Protein AF-A0A823A4M5-F1 (afdb_monomer_lite)

Structure 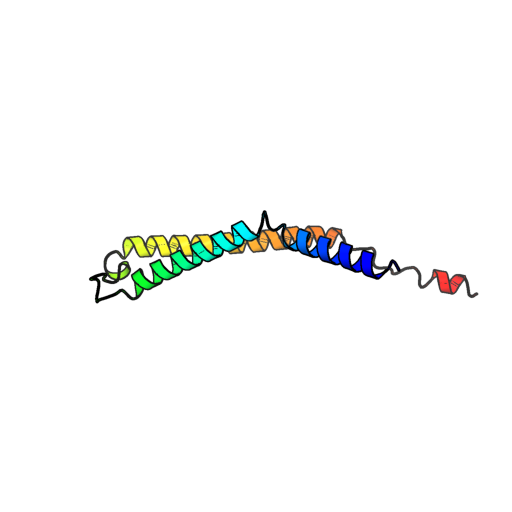(mmCIF, N/CA/C/O backbone):
data_AF-A0A823A4M5-F1
#
_entry.id   AF-A0A823A4M5-F1
#
loop_
_atom_site.group_PDB
_atom_site.id
_atom_site.type_symbol
_atom_site.label_atom_id
_atom_site.label_alt_id
_atom_site.label_comp_id
_atom_site.label_asym_id
_atom_site.label_entity_id
_atom_site.label_seq_id
_atom_site.pdbx_PDB_ins_code
_atom_site.Cartn_x
_atom_site.Cartn_y
_atom_site.Cartn_z
_atom_site.occupancy
_atom_site.B_iso_or_equiv
_atom_site.auth_seq_id
_atom_site.auth_comp_id
_atom_site.auth_asym_id
_atom_site.auth_atom_id
_atom_site.pdbx_PDB_model_num
ATOM 1 N N . MET A 1 1 ? 37.024 -35.475 -16.878 1.00 51.81 1 MET A N 1
ATOM 2 C CA . MET A 1 1 ? 36.753 -35.343 -15.428 1.00 51.81 1 MET A CA 1
ATOM 3 C C . MET A 1 1 ? 36.687 -33.862 -15.040 1.00 51.81 1 MET A C 1
ATOM 5 O O . MET A 1 1 ? 37.469 -33.427 -14.220 1.00 51.81 1 MET A O 1
ATOM 9 N N . GLY A 1 2 ? 35.806 -33.077 -15.679 1.00 59.62 2 GLY A N 1
ATOM 10 C CA . GLY A 1 2 ? 35.735 -31.617 -15.464 1.00 59.62 2 GLY A CA 1
ATOM 11 C C . GLY A 1 2 ? 34.370 -30.977 -15.751 1.00 59.62 2 GLY A C 1
ATOM 12 O O . GLY A 1 2 ? 34.214 -29.772 -15.606 1.00 59.62 2 GLY A O 1
ATOM 13 N N . ASP A 1 3 ? 33.371 -31.771 -16.147 1.00 59.06 3 ASP A N 1
ATOM 14 C CA . ASP A 1 3 ? 32.008 -31.287 -16.408 1.00 59.06 3 ASP A CA 1
ATOM 15 C C . ASP A 1 3 ? 31.153 -31.259 -15.124 1.00 59.06 3 ASP A C 1
ATOM 17 O O . ASP A 1 3 ? 30.438 -30.297 -14.848 1.00 59.06 3 ASP A O 1
ATOM 21 N N . ARG A 1 4 ? 31.337 -32.261 -14.249 1.00 61.28 4 ARG A N 1
ATOM 22 C CA . ARG A 1 4 ? 30.678 -32.331 -12.932 1.00 61.28 4 ARG 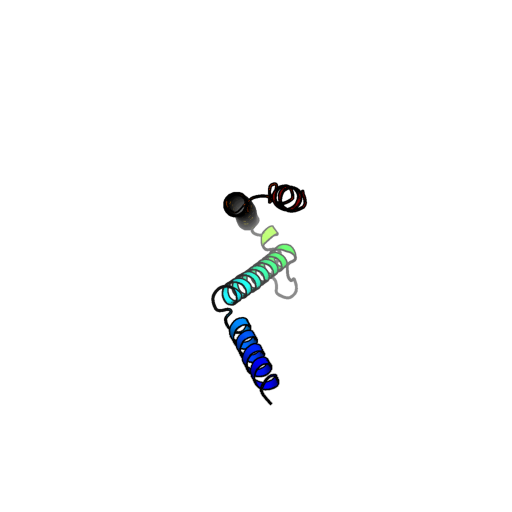A CA 1
ATOM 23 C C . ARG A 1 4 ? 31.084 -31.186 -11.999 1.00 61.28 4 ARG A C 1
ATOM 25 O O . ARG A 1 4 ? 30.235 -30.674 -11.275 1.00 61.28 4 ARG A O 1
ATOM 32 N N . ASP A 1 5 ? 32.337 -30.736 -12.065 1.00 67.25 5 ASP A N 1
ATOM 33 C CA . ASP A 1 5 ? 32.829 -29.623 -11.242 1.00 67.25 5 ASP A CA 1
ATOM 34 C C . ASP A 1 5 ? 32.226 -28.279 -11.683 1.00 67.25 5 ASP A C 1
ATOM 36 O O . ASP A 1 5 ? 31.903 -27.433 -10.845 1.00 67.25 5 ASP A O 1
ATOM 40 N N . LYS A 1 6 ? 31.967 -28.107 -12.991 1.00 68.88 6 LYS A N 1
ATOM 41 C CA . LYS A 1 6 ? 31.247 -26.937 -13.517 1.00 68.88 6 LYS A CA 1
ATOM 42 C C . LYS A 1 6 ? 29.794 -26.912 -13.053 1.00 68.88 6 LYS A C 1
ATOM 44 O O . LYS A 1 6 ? 29.315 -25.858 -12.638 1.00 68.88 6 LYS A O 1
ATOM 49 N N . GLN A 1 7 ? 29.105 -28.055 -13.068 1.00 64.69 7 GLN A N 1
ATOM 50 C CA . GLN A 1 7 ? 27.728 -28.127 -12.569 1.00 64.69 7 GLN A CA 1
ATOM 51 C C . GLN A 1 7 ? 27.631 -27.864 -11.063 1.00 64.69 7 GLN A C 1
ATOM 53 O O . GLN A 1 7 ? 26.724 -27.146 -10.640 1.00 64.69 7 GLN A O 1
ATOM 58 N N . ALA A 1 8 ? 28.571 -28.377 -10.264 1.00 73.38 8 ALA A N 1
ATOM 59 C CA . ALA A 1 8 ? 28.610 -28.126 -8.824 1.00 73.38 8 ALA A CA 1
ATOM 60 C C . ALA A 1 8 ? 28.840 -26.637 -8.506 1.00 73.38 8 ALA A C 1
ATOM 62 O O . ALA A 1 8 ? 28.116 -26.060 -7.692 1.00 73.38 8 ALA A O 1
ATOM 63 N N . GLY A 1 9 ? 29.783 -25.987 -9.200 1.00 72.50 9 GLY A N 1
ATOM 64 C CA . GLY A 1 9 ? 30.038 -24.551 -9.044 1.00 72.50 9 GLY A CA 1
ATOM 65 C C . GLY A 1 9 ? 28.853 -23.690 -9.482 1.00 72.50 9 GLY A C 1
ATOM 66 O O . GLY A 1 9 ? 28.467 -22.751 -8.785 1.00 72.50 9 GLY A O 1
ATOM 67 N N . GLN A 1 10 ? 28.217 -24.053 -10.598 1.00 73.38 10 GLN A N 1
ATOM 68 C CA . GLN A 1 10 ? 27.037 -23.359 -11.098 1.00 73.38 10 GLN A CA 1
ATOM 69 C C . GLN A 1 10 ? 25.863 -23.512 -10.116 1.00 73.38 10 GLN A C 1
ATOM 71 O O . GLN A 1 10 ? 25.267 -22.505 -9.744 1.00 73.38 10 GLN A O 1
ATOM 76 N N . GLN A 1 11 ? 25.582 -24.719 -9.605 1.00 71.62 11 GLN A N 1
ATOM 77 C CA . GLN A 1 11 ? 24.551 -24.941 -8.579 1.00 71.62 11 GLN A CA 1
ATOM 78 C C . GLN A 1 11 ? 24.774 -24.117 -7.305 1.00 71.62 11 GLN A C 1
ATOM 80 O O . GLN A 1 11 ? 23.804 -23.599 -6.748 1.00 71.62 11 GLN A O 1
ATOM 85 N N . GLN A 1 12 ? 26.020 -23.985 -6.845 1.00 75.44 12 GLN A N 1
ATOM 86 C CA . GLN A 1 12 ? 26.337 -23.201 -5.651 1.00 75.44 12 GLN A CA 1
ATOM 87 C C . GLN A 1 12 ? 26.102 -21.700 -5.888 1.00 75.44 12 GLN A C 1
ATOM 89 O O . GLN A 1 12 ? 25.440 -21.048 -5.088 1.00 75.44 12 GLN A O 1
ATOM 94 N N . LEU A 1 13 ? 26.498 -21.187 -7.057 1.00 73.69 13 LEU A N 1
ATOM 95 C CA . LEU A 1 13 ? 26.229 -19.812 -7.496 1.00 73.69 13 LEU A CA 1
ATOM 96 C C . LEU A 1 13 ? 24.730 -19.480 -7.577 1.00 73.69 13 LEU A C 1
ATOM 98 O O . LEU A 1 13 ? 24.326 -18.373 -7.214 1.00 73.69 13 LEU A O 1
ATOM 102 N N . TRP A 1 14 ? 23.890 -20.413 -8.040 1.00 71.00 14 TRP A N 1
ATOM 103 C CA . TRP A 1 14 ? 22.433 -20.227 -8.022 1.00 71.00 14 TRP A CA 1
ATOM 104 C C . TRP A 1 14 ? 21.881 -20.258 -6.598 1.00 71.00 14 TRP A C 1
ATOM 106 O O . TRP A 1 14 ? 21.022 -19.436 -6.290 1.00 71.00 14 TRP A O 1
ATOM 116 N N . LYS A 1 15 ? 22.382 -21.142 -5.722 1.00 72.25 15 LYS A N 1
ATOM 117 C CA . LYS A 1 15 ? 21.997 -21.173 -4.299 1.00 72.25 15 LYS A CA 1
ATOM 118 C C . LYS A 1 15 ? 22.354 -19.868 -3.593 1.00 72.25 15 LYS A C 1
ATOM 120 O O . LYS A 1 15 ? 21.482 -19.320 -2.928 1.00 72.25 15 LYS A O 1
ATOM 125 N N . ASP A 1 16 ? 23.551 -19.332 -3.812 1.00 69.38 16 ASP A N 1
ATOM 126 C CA . ASP A 1 16 ? 24.003 -18.060 -3.234 1.00 69.38 16 ASP A CA 1
ATOM 127 C C . ASP A 1 16 ? 23.208 -16.870 -3.796 1.00 69.38 16 ASP A C 1
ATOM 129 O O . ASP A 1 16 ? 22.817 -15.966 -3.059 1.00 69.38 16 ASP A O 1
ATOM 133 N N . ARG A 1 17 ? 22.856 -16.904 -5.089 1.00 62.88 17 ARG A N 1
ATOM 134 C CA . ARG A 1 17 ? 21.990 -15.895 -5.724 1.00 62.88 17 ARG A CA 1
ATOM 135 C C . ARG A 1 17 ? 20.528 -15.983 -5.256 1.00 62.88 17 ARG A C 1
ATOM 137 O O . ARG A 1 17 ? 19.891 -14.947 -5.084 1.00 62.88 17 ARG A O 1
ATOM 144 N N . LEU A 1 18 ? 20.008 -17.183 -4.986 1.00 65.12 18 LEU A N 1
ATOM 145 C CA . LEU A 1 18 ? 18.712 -17.419 -4.324 1.00 65.12 18 LEU A CA 1
ATOM 146 C C . LEU A 1 18 ? 18.742 -16.968 -2.848 1.00 65.12 18 LEU A C 1
ATOM 148 O O . LEU A 1 18 ? 17.735 -16.496 -2.310 1.00 65.12 18 LEU A O 1
ATOM 152 N N . HIS A 1 19 ? 19.909 -17.061 -2.204 1.00 62.12 19 HIS A N 1
ATOM 153 C CA . HIS A 1 19 ? 20.176 -16.587 -0.845 1.00 62.12 19 HIS A CA 1
ATOM 154 C C . HIS A 1 19 ? 20.552 -15.106 -0.737 1.00 62.12 19 HIS A C 1
ATOM 156 O O . HIS A 1 19 ? 20.778 -14.641 0.379 1.00 62.12 19 HIS A O 1
ATOM 162 N N . GLN A 1 20 ? 20.495 -14.338 -1.831 1.00 60.75 20 GLN A N 1
ATOM 163 C CA . GLN A 1 20 ? 20.657 -12.882 -1.821 1.00 60.75 20 GLN A CA 1
ATOM 164 C C . GLN A 1 20 ? 19.297 -12.167 -1.973 1.00 60.75 20 GLN A C 1
ATOM 166 O O . GLN A 1 20 ? 19.005 -11.559 -3.003 1.00 60.75 20 GLN A O 1
ATOM 171 N N . PRO A 1 21 ? 18.423 -12.191 -0.953 1.00 54.97 21 PRO A N 1
ATOM 172 C CA . PRO A 1 21 ? 17.090 -11.615 -1.032 1.00 54.97 21 PRO A CA 1
ATOM 173 C C . PRO A 1 21 ? 16.991 -10.191 -0.486 1.00 54.97 21 PRO A C 1
ATOM 175 O O . PRO A 1 21 ? 15.896 -9.712 -0.184 1.00 54.97 21 PRO A O 1
ATOM 178 N N . HIS A 1 22 ? 18.136 -9.552 -0.255 1.00 59.53 22 HIS A N 1
ATOM 179 C CA . HIS A 1 22 ? 18.298 -8.564 0.809 1.00 59.53 22 HIS A CA 1
ATOM 180 C C . HIS A 1 22 ? 17.507 -7.258 0.613 1.00 59.53 22 HIS A C 1
ATOM 182 O O . HIS A 1 22 ? 17.535 -6.394 1.482 1.00 59.53 22 HIS A O 1
ATOM 188 N N . ARG A 1 23 ? 16.783 -7.106 -0.505 1.00 59.88 23 ARG A N 1
ATOM 189 C CA . ARG A 1 23 ? 15.912 -5.950 -0.759 1.00 59.88 23 ARG A CA 1
ATOM 190 C C . ARG A 1 23 ? 14.423 -6.286 -0.767 1.00 59.88 23 ARG A C 1
ATOM 192 O O . ARG A 1 23 ? 13.640 -5.504 -0.251 1.00 59.88 23 ARG A O 1
ATOM 199 N N . THR A 1 24 ? 14.013 -7.428 -1.316 1.00 68.31 24 THR A N 1
ATOM 200 C CA . THR A 1 24 ? 12.584 -7.727 -1.523 1.00 68.31 24 THR A CA 1
ATOM 201 C C . THR A 1 24 ? 12.006 -8.718 -0.525 1.00 68.31 24 THR A C 1
ATOM 203 O O . THR A 1 24 ? 10.828 -8.586 -0.203 1.00 68.31 24 THR A O 1
ATOM 206 N N . ARG A 1 25 ? 12.785 -9.664 0.030 1.00 68.88 25 ARG A N 1
ATOM 207 C CA . ARG A 1 25 ? 12.223 -10.581 1.043 1.00 68.88 25 ARG A CA 1
ATOM 208 C C . ARG A 1 25 ? 11.797 -9.840 2.299 1.00 68.88 25 ARG A C 1
ATOM 210 O O . ARG A 1 25 ? 10.708 -10.091 2.789 1.00 68.88 25 ARG A O 1
ATOM 217 N N . VAL A 1 26 ? 12.618 -8.910 2.784 1.00 85.12 26 VAL A N 1
ATOM 218 C CA . VAL A 1 26 ? 12.300 -8.119 3.983 1.00 85.12 26 VAL A CA 1
ATOM 219 C C . VAL A 1 26 ? 10.996 -7.345 3.781 1.00 85.12 26 VAL A C 1
ATOM 221 O O . VAL A 1 26 ? 10.107 -7.419 4.618 1.00 85.12 26 VAL A O 1
ATOM 224 N N . VAL A 1 27 ? 10.838 -6.686 2.630 1.00 82.19 27 VAL A N 1
ATOM 225 C CA . VAL A 1 27 ? 9.614 -5.945 2.291 1.00 82.19 27 VAL A CA 1
ATOM 226 C C . VAL A 1 27 ? 8.410 -6.879 2.191 1.00 82.19 27 VAL A C 1
ATOM 228 O O . VAL A 1 27 ? 7.371 -6.576 2.763 1.00 82.19 27 VAL A O 1
ATOM 231 N N . ALA A 1 28 ? 8.542 -8.030 1.527 1.00 81.44 28 ALA A N 1
ATOM 232 C CA . ALA A 1 28 ? 7.458 -9.005 1.427 1.00 81.44 28 ALA A CA 1
ATOM 233 C C . ALA A 1 28 ? 7.016 -9.512 2.808 1.00 81.44 28 ALA A C 1
ATOM 235 O O . ALA A 1 28 ? 5.822 -9.525 3.092 1.00 81.44 28 ALA A O 1
ATOM 236 N N . TYR A 1 29 ? 7.957 -9.855 3.693 1.00 86.00 29 TYR A N 1
ATOM 237 C CA . TYR A 1 29 ? 7.628 -10.271 5.057 1.00 86.00 29 TYR A CA 1
ATOM 238 C C . TYR A 1 29 ? 6.951 -9.153 5.850 1.00 86.00 29 TYR A C 1
ATOM 240 O O . TYR A 1 29 ? 5.935 -9.415 6.480 1.00 86.00 29 TYR A O 1
ATOM 248 N N . LEU A 1 30 ?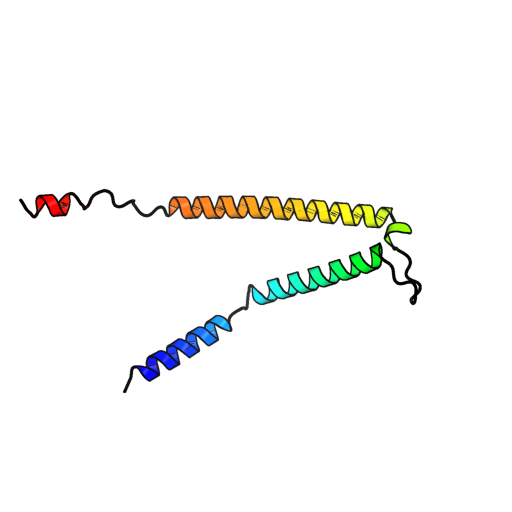 7.451 -7.915 5.779 1.00 87.75 30 LEU A N 1
ATOM 249 C CA . LEU A 1 30 ? 6.843 -6.768 6.465 1.00 87.75 30 LEU A CA 1
ATOM 250 C C . LEU A 1 30 ? 5.426 -6.461 5.955 1.00 87.75 30 LEU A C 1
ATOM 252 O O . LEU A 1 30 ? 4.534 -6.143 6.739 1.00 87.75 30 LEU A O 1
ATOM 256 N N . MET A 1 31 ? 5.195 -6.578 4.648 1.00 85.00 31 MET A N 1
ATOM 257 C CA . MET A 1 31 ? 3.868 -6.407 4.050 1.00 85.00 31 MET A CA 1
ATOM 258 C C . MET A 1 31 ? 2.914 -7.529 4.478 1.00 85.00 31 MET A C 1
ATOM 260 O O . MET A 1 31 ? 1.766 -7.261 4.812 1.00 85.00 31 MET A O 1
ATOM 264 N N . VAL A 1 32 ? 3.385 -8.778 4.523 1.00 87.38 32 VAL A N 1
ATOM 265 C CA . VAL A 1 32 ? 2.566 -9.924 4.949 1.00 87.38 32 VAL A CA 1
ATOM 266 C C . VAL A 1 32 ? 2.219 -9.836 6.435 1.00 87.38 32 VAL A C 1
ATOM 268 O O . VAL A 1 32 ? 1.058 -10.016 6.793 1.00 87.38 32 VAL A O 1
ATOM 271 N N . THR A 1 33 ? 3.185 -9.526 7.303 1.00 90.75 33 THR A N 1
ATOM 272 C CA . THR A 1 33 ? 2.933 -9.414 8.748 1.00 90.75 33 THR A CA 1
ATOM 273 C C . THR A 1 33 ? 2.048 -8.218 9.077 1.00 90.75 33 THR A C 1
ATOM 275 O O . THR A 1 33 ? 1.143 -8.349 9.898 1.00 90.75 33 THR A O 1
ATOM 278 N N . SER A 1 34 ? 2.252 -7.072 8.419 1.00 89.19 34 SER A N 1
ATOM 279 C CA . SER A 1 34 ? 1.367 -5.913 8.591 1.00 89.19 34 SER A CA 1
ATOM 280 C C . SER A 1 34 ? -0.053 -6.199 8.106 1.00 89.19 34 SER A C 1
ATOM 282 O O . SER A 1 34 ? -1.001 -5.880 8.819 1.00 89.19 34 SER A O 1
ATOM 284 N N . ALA A 1 35 ? -0.222 -6.850 6.951 1.00 85.38 35 ALA A N 1
ATOM 285 C CA . ALA A 1 35 ? -1.537 -7.247 6.457 1.00 85.38 35 ALA A CA 1
ATOM 286 C C . ALA A 1 35 ? -2.233 -8.224 7.416 1.00 85.38 35 ALA A C 1
ATOM 288 O O . ALA A 1 35 ? -3.400 -8.017 7.741 1.00 85.38 35 ALA A O 1
ATOM 289 N N . ALA A 1 36 ? -1.515 -9.233 7.917 1.00 90.62 36 ALA A N 1
ATOM 290 C CA . ALA A 1 36 ? -2.038 -10.166 8.912 1.00 90.62 36 ALA A CA 1
ATOM 291 C C . ALA A 1 36 ? -2.493 -9.432 10.184 1.00 90.62 36 ALA A C 1
ATOM 293 O O . ALA A 1 36 ? -3.629 -9.603 10.612 1.00 90.62 36 ALA A O 1
ATOM 294 N N . ALA A 1 37 ? -1.665 -8.535 10.728 1.00 89.06 37 ALA A N 1
ATOM 295 C CA . ALA A 1 37 ? -2.027 -7.738 11.901 1.00 89.06 37 ALA A CA 1
ATOM 296 C C . ALA A 1 37 ? -3.276 -6.870 11.663 1.00 89.06 37 ALA A C 1
ATOM 298 O O . ALA A 1 37 ? -4.151 -6.799 12.521 1.00 89.06 37 ALA A O 1
ATOM 299 N N . VAL A 1 38 ? -3.392 -6.231 10.494 1.00 82.81 38 VAL A N 1
ATOM 300 C CA . VAL A 1 38 ? -4.575 -5.431 10.132 1.00 82.81 38 VAL A CA 1
ATOM 301 C C . VAL A 1 38 ? -5.826 -6.305 10.032 1.00 82.81 38 VAL A C 1
ATOM 303 O O . VAL A 1 38 ? -6.880 -5.892 10.510 1.00 82.81 38 VAL A O 1
ATOM 306 N N . ILE A 1 39 ? -5.723 -7.500 9.445 1.00 83.25 39 ILE A N 1
ATOM 307 C CA . ILE A 1 39 ? -6.842 -8.445 9.324 1.00 83.25 39 ILE A CA 1
ATOM 308 C C . ILE A 1 39 ? -7.318 -8.900 10.703 1.00 83.25 39 ILE A C 1
ATOM 310 O O . ILE A 1 39 ? -8.518 -8.852 10.951 1.00 83.25 39 ILE A O 1
ATOM 314 N N . GLU A 1 40 ? -6.407 -9.265 11.604 1.00 83.31 40 GLU A N 1
ATOM 315 C CA . GLU A 1 40 ? -6.748 -9.655 12.980 1.00 83.31 40 GLU A CA 1
ATOM 316 C C . GLU A 1 40 ? -7.441 -8.511 13.733 1.00 83.31 40 GLU A C 1
ATOM 318 O O . GLU A 1 40 ? -8.502 -8.696 14.329 1.00 83.31 40 GLU A O 1
ATOM 323 N N . ILE A 1 41 ? -6.899 -7.291 13.643 1.00 77.94 41 ILE A N 1
ATOM 324 C CA . ILE A 1 41 ? -7.496 -6.103 14.271 1.00 77.94 41 ILE A CA 1
ATOM 325 C C . ILE A 1 41 ? -8.896 -5.829 13.706 1.00 77.94 41 ILE A C 1
ATOM 327 O O . ILE A 1 41 ? -9.815 -5.520 14.464 1.00 77.94 41 ILE A O 1
ATOM 331 N N . LEU A 1 42 ? -9.078 -5.945 12.387 1.00 75.56 42 LEU A N 1
ATOM 332 C CA . LEU A 1 42 ? -10.385 -5.790 11.748 1.00 75.56 42 LEU A CA 1
ATOM 333 C C . LEU A 1 42 ? -11.349 -6.894 12.183 1.00 75.56 42 LEU A C 1
ATOM 335 O O . LEU A 1 42 ? -12.496 -6.598 12.504 1.00 75.56 42 LEU A O 1
ATOM 339 N N . TYR A 1 43 ? -10.893 -8.143 12.223 1.00 76.06 43 TYR A N 1
ATOM 340 C CA . TYR A 1 43 ? -11.708 -9.284 12.618 1.00 76.06 43 TYR A CA 1
ATOM 341 C C . TYR A 1 43 ? -12.212 -9.134 14.054 1.00 76.06 43 TYR A C 1
ATOM 343 O O . TYR A 1 43 ? -13.413 -9.259 14.292 1.00 76.06 43 TYR A O 1
ATOM 351 N N . LEU A 1 44 ? -11.330 -8.766 14.987 1.00 76.62 44 LEU A N 1
ATOM 352 C CA . LEU A 1 44 ? -11.708 -8.464 16.367 1.00 76.62 44 LEU A CA 1
ATOM 353 C C . LEU A 1 44 ? -12.666 -7.267 16.438 1.00 76.62 44 LEU A C 1
ATOM 355 O O . LEU A 1 44 ? -13.639 -7.303 17.188 1.00 76.62 44 LEU A O 1
ATOM 359 N N . ALA A 1 45 ? -12.428 -6.207 15.658 1.00 71.88 45 ALA A N 1
ATOM 360 C CA . ALA A 1 45 ? -13.253 -4.997 15.695 1.00 71.88 45 ALA A CA 1
ATOM 361 C C . ALA A 1 45 ? -14.679 -5.203 15.149 1.00 71.88 45 ALA A C 1
ATOM 363 O O . ALA A 1 45 ? -15.586 -4.484 15.583 1.00 71.88 45 ALA A O 1
ATOM 364 N N . TYR A 1 46 ? -14.857 -6.147 14.215 1.00 64.88 46 TYR A N 1
ATOM 365 C CA . TYR A 1 46 ? -16.131 -6.469 13.559 1.00 64.88 46 TYR A CA 1
ATOM 366 C C . TYR A 1 46 ? -16.870 -7.674 14.145 1.00 64.88 46 TYR A C 1
ATOM 368 O O . TYR A 1 46 ? -18.088 -7.687 14.099 1.00 64.88 46 TYR A O 1
ATOM 376 N N . ASN A 1 47 ? -16.190 -8.708 14.640 1.00 68.56 47 ASN A N 1
ATOM 377 C CA . ASN A 1 47 ? -16.883 -9.886 15.181 1.00 68.56 47 ASN A CA 1
ATOM 378 C C . ASN A 1 47 ? -16.948 -9.877 16.713 1.00 68.56 47 ASN A C 1
ATOM 380 O O . ASN A 1 47 ? -17.888 -10.441 17.278 1.00 68.56 47 ASN A O 1
ATOM 384 N N . GLY A 1 48 ? -16.003 -9.197 17.377 1.00 63.41 48 GLY A N 1
ATOM 385 C CA . GLY A 1 48 ? -15.871 -9.181 18.833 1.00 63.41 48 GLY A CA 1
ATOM 386 C C . GLY A 1 48 ? -15.572 -10.564 19.423 1.00 63.41 48 GLY A C 1
ATOM 387 O O . GLY A 1 48 ? -15.903 -11.599 18.846 1.00 63.41 48 GLY A O 1
ATOM 388 N N . ASP A 1 49 ? -14.966 -10.592 20.606 1.00 58.47 49 ASP A N 1
ATOM 389 C CA . ASP A 1 49 ? -14.840 -11.821 21.390 1.00 58.47 49 ASP A CA 1
ATOM 390 C C . ASP A 1 49 ? -15.514 -11.616 22.750 1.00 58.47 49 ASP A C 1
ATOM 392 O O . ASP A 1 49 ? -15.160 -10.727 23.533 1.00 58.47 49 ASP A O 1
ATOM 396 N N . LYS A 1 50 ? -16.571 -12.402 22.975 1.00 54.78 50 LYS A N 1
ATOM 397 C CA . LYS A 1 50 ? -17.504 -12.224 24.094 1.00 54.78 50 LYS A CA 1
ATOM 398 C C . LYS A 1 50 ? -16.950 -12.805 25.399 1.00 54.78 50 LYS A C 1
ATOM 400 O O . LYS A 1 50 ? -17.360 -12.344 26.462 1.00 54.78 50 LYS A O 1
ATOM 405 N N . ASP A 1 51 ? -16.009 -13.750 25.320 1.00 51.19 51 ASP A N 1
ATOM 406 C CA . ASP A 1 51 ? -15.402 -14.414 26.480 1.00 51.19 51 ASP A CA 1
ATOM 407 C C . ASP A 1 51 ? -14.312 -13.556 27.146 1.00 51.19 51 ASP A C 1
ATOM 409 O O . ASP A 1 51 ? -14.045 -13.715 28.337 1.00 51.19 51 ASP A O 1
ATOM 413 N N . VAL A 1 52 ? -13.740 -12.577 26.430 1.00 44.50 52 VAL A N 1
ATOM 414 C CA . VAL A 1 52 ? -12.777 -11.598 26.984 1.00 44.50 52 VAL A CA 1
ATOM 415 C C . VAL A 1 52 ? -13.318 -10.162 27.095 1.00 44.50 52 VAL A C 1
ATOM 417 O O . VAL A 1 52 ? -12.546 -9.213 27.224 1.00 44.50 52 VAL A O 1
ATOM 420 N N . SER A 1 53 ? -14.644 -9.972 27.098 1.00 49.31 53 SER A N 1
ATOM 421 C CA . SER A 1 53 ? -15.302 -8.657 27.249 1.00 49.31 53 SER A CA 1
ATOM 422 C C . SER A 1 53 ? -14.937 -7.615 26.167 1.00 49.31 53 SER A C 1
ATOM 424 O O . SER A 1 53 ? -15.012 -6.408 26.423 1.00 49.31 53 SER A O 1
ATOM 426 N N . TRP A 1 54 ? -14.581 -8.036 24.948 1.00 46.81 54 TRP A N 1
ATOM 427 C CA . TRP A 1 54 ? -14.344 -7.112 23.833 1.00 46.81 54 TRP A CA 1
ATOM 428 C C . TRP A 1 54 ? -15.579 -7.053 22.920 1.00 46.81 54 TRP A C 1
ATOM 430 O O . TRP A 1 54 ? -15.784 -7.901 22.052 1.00 46.81 54 TRP A O 1
ATOM 440 N N . SER A 1 55 ? -16.445 -6.061 23.144 1.00 52.84 55 SER A N 1
ATOM 441 C CA . SER A 1 55 ? -17.580 -5.742 22.268 1.00 52.84 55 SER A CA 1
ATOM 442 C C . SER A 1 55 ? -17.099 -5.125 20.947 1.00 52.84 55 SER A C 1
ATOM 444 O O . SER A 1 55 ? -16.057 -4.472 20.922 1.00 52.84 55 SER A O 1
ATOM 446 N N . GLU A 1 56 ? -17.848 -5.322 19.849 1.00 57.44 56 GLU A N 1
ATOM 447 C CA . GLU A 1 56 ? -17.538 -4.759 18.521 1.00 57.44 56 GLU A CA 1
ATOM 448 C C . GLU A 1 56 ? -17.119 -3.285 18.626 1.00 57.44 56 GLU A C 1
ATOM 450 O O . GLU A 1 56 ? -17.947 -2.384 18.822 1.00 57.44 56 GLU A O 1
ATOM 455 N N . ALA A 1 57 ? -15.821 -3.019 18.464 1.00 61.44 57 ALA A N 1
ATOM 456 C CA . ALA A 1 57 ? -15.286 -1.667 18.547 1.00 61.44 57 ALA A CA 1
ATOM 457 C C . ALA A 1 57 ? -15.908 -0.761 17.474 1.00 61.44 57 ALA A C 1
ATOM 459 O O . ALA A 1 57 ? -16.104 0.428 17.721 1.00 61.44 57 ALA A O 1
ATOM 460 N N . CYS A 1 58 ? -16.296 -1.303 16.312 1.00 57.56 58 CYS A N 1
ATOM 461 C CA . CYS A 1 58 ? -17.012 -0.522 15.302 1.00 57.56 58 CYS A CA 1
ATOM 462 C C . CYS A 1 58 ? -18.451 -0.163 15.689 1.00 57.56 58 CYS A C 1
ATOM 464 O O . CYS A 1 58 ? -18.914 0.906 15.286 1.00 57.56 58 CYS A O 1
ATOM 466 N N . SER A 1 59 ? -19.126 -0.984 16.496 1.00 59.47 59 SER A N 1
ATOM 467 C CA . SER A 1 59 ? -20.457 -0.670 17.029 1.00 59.47 59 SER A CA 1
ATOM 468 C C . SER A 1 59 ? -20.367 0.400 18.127 1.00 59.47 59 SER A C 1
ATOM 470 O O . SER A 1 59 ? -21.122 1.373 18.123 1.00 59.47 59 SER A O 1
ATOM 472 N N . SER A 1 60 ? -19.356 0.308 19.003 1.00 61.50 60 SER A N 1
ATOM 473 C CA . SER A 1 60 ? -19.170 1.249 20.120 1.00 61.50 60 SER A CA 1
ATOM 474 C C . SER A 1 60 ? -18.463 2.567 19.742 1.00 61.50 60 SER A C 1
ATOM 476 O O . SER A 1 60 ? -18.692 3.591 20.384 1.00 61.50 60 SER A O 1
ATOM 478 N N . TYR A 1 61 ? -17.611 2.577 18.706 1.00 58.41 61 TYR A N 1
ATOM 479 C CA . TYR A 1 61 ? -16.776 3.718 18.288 1.00 58.41 61 TYR A CA 1
ATOM 480 C C . TYR A 1 61 ? -16.900 4.026 16.785 1.00 58.41 61 TYR A C 1
ATOM 482 O O . TYR A 1 61 ? -15.907 4.313 16.107 1.00 58.41 61 TYR A O 1
ATOM 490 N N . GLY A 1 62 ? -18.121 4.019 16.241 1.00 62.31 62 GLY A N 1
ATOM 491 C CA . GLY A 1 62 ? -18.388 4.164 14.799 1.00 62.31 62 GLY A CA 1
ATOM 492 C C . GLY A 1 62 ? -17.669 5.325 14.083 1.00 62.31 62 GLY A C 1
ATOM 493 O O . GLY A 1 62 ? -17.342 5.223 12.899 1.00 62.31 62 GLY A O 1
ATOM 494 N N . ARG A 1 63 ? -17.316 6.412 14.788 1.00 66.81 63 ARG A N 1
ATOM 495 C CA . ARG A 1 63 ? -16.534 7.533 14.227 1.00 66.81 63 ARG A CA 1
ATOM 496 C C . ARG A 1 63 ? -15.089 7.154 13.873 1.00 66.81 63 ARG A C 1
ATOM 498 O O . ARG A 1 63 ? -14.575 7.644 12.869 1.00 66.81 63 ARG A O 1
ATOM 505 N N . PHE A 1 64 ? -14.443 6.298 14.664 1.00 65.56 64 PHE A N 1
ATOM 506 C CA . PHE A 1 64 ? -13.079 5.823 14.409 1.00 65.56 64 PHE A CA 1
ATOM 507 C C . PHE A 1 64 ? -13.056 4.791 13.282 1.00 65.56 64 PHE A C 1
ATOM 509 O O . PHE A 1 64 ? -12.258 4.927 12.356 1.00 65.56 64 PHE A O 1
ATOM 516 N N . CYS A 1 65 ? -13.996 3.841 13.279 1.00 70.69 65 CYS A N 1
ATOM 517 C CA . CYS A 1 65 ? -14.115 2.872 12.187 1.00 70.69 65 CYS A CA 1
ATOM 518 C C . CYS A 1 65 ? -14.444 3.530 10.846 1.00 70.69 65 CYS A C 1
ATOM 520 O O . CYS A 1 65 ? -13.882 3.150 9.820 1.00 70.69 65 CYS A O 1
ATOM 522 N N . SER A 1 66 ? -15.275 4.576 10.844 1.00 69.94 66 SER A N 1
ATOM 523 C CA . SER A 1 66 ? -15.518 5.371 9.638 1.00 69.94 66 SER A CA 1
ATOM 524 C C . SER A 1 66 ? -14.221 5.986 9.087 1.00 69.94 66 SER A C 1
ATOM 526 O O . SER A 1 66 ? -13.947 5.877 7.892 1.00 69.94 66 SER A O 1
ATOM 528 N N . ARG A 1 67 ? -13.357 6.540 9.952 1.00 74.81 67 ARG A N 1
ATOM 529 C CA . ARG A 1 67 ? -12.053 7.098 9.544 1.00 74.81 67 ARG A CA 1
ATOM 530 C C . ARG A 1 67 ? -11.079 6.035 9.033 1.00 74.81 67 ARG A C 1
ATOM 532 O O . ARG A 1 67 ? -10.447 6.262 8.006 1.00 74.81 67 ARG A O 1
ATOM 539 N N . VAL A 1 68 ? -10.985 4.881 9.697 1.00 76.50 68 VAL A N 1
ATOM 540 C CA . VAL A 1 68 ? -10.134 3.758 9.252 1.00 76.50 68 VAL A CA 1
ATOM 541 C C . VAL A 1 68 ? -10.598 3.234 7.893 1.00 76.50 68 VAL A C 1
ATOM 543 O O . VAL A 1 68 ? -9.783 3.047 6.993 1.00 76.50 68 VAL A O 1
ATOM 546 N N . LYS A 1 69 ? -11.912 3.090 7.690 1.00 72.81 69 LYS A N 1
ATOM 547 C CA . LYS A 1 69 ? -12.486 2.699 6.397 1.00 72.81 69 LYS A CA 1
ATOM 548 C C . LYS A 1 69 ? -12.125 3.692 5.290 1.00 72.81 69 LYS A C 1
ATOM 550 O O . LYS A 1 69 ? -11.757 3.277 4.196 1.00 72.81 69 LYS A O 1
ATOM 555 N N . VAL A 1 70 ? -12.210 4.996 5.563 1.00 80.44 70 VAL A N 1
ATOM 556 C CA . VAL A 1 70 ? -11.803 6.040 4.605 1.00 80.44 70 VAL A CA 1
ATOM 557 C C . VAL A 1 70 ? -10.308 5.947 4.295 1.00 80.44 70 VAL A C 1
ATOM 559 O O . VAL A 1 70 ? -9.935 6.000 3.125 1.00 80.44 70 VAL A O 1
ATOM 562 N N . ALA A 1 71 ? -9.458 5.746 5.305 1.00 82.06 71 ALA A N 1
ATOM 563 C CA . ALA A 1 71 ? -8.020 5.574 5.109 1.00 82.06 71 ALA A CA 1
ATOM 564 C C . ALA A 1 71 ? -7.694 4.353 4.230 1.00 82.06 71 ALA A C 1
ATOM 566 O O . ALA A 1 71 ? -6.881 4.463 3.315 1.00 82.06 71 ALA A O 1
ATOM 567 N N . LEU A 1 72 ? -8.379 3.223 4.438 1.00 79.56 72 LEU A N 1
ATOM 568 C CA . LEU A 1 72 ? -8.230 2.023 3.605 1.00 79.56 72 LEU A CA 1
ATOM 569 C C . LEU A 1 72 ? -8.644 2.270 2.149 1.00 79.56 72 LEU A C 1
ATOM 571 O O . LEU A 1 72 ? -7.930 1.864 1.234 1.00 79.56 72 LEU A O 1
ATOM 575 N N . VAL A 1 73 ? -9.758 2.973 1.923 1.00 81.88 73 VAL A N 1
ATOM 576 C CA . VAL A 1 73 ? -10.205 3.340 0.568 1.00 81.88 73 VAL A CA 1
ATOM 577 C C . VAL A 1 73 ? -9.184 4.250 -0.119 1.00 81.88 73 VAL A C 1
ATOM 579 O O . VAL A 1 73 ? -8.835 4.015 -1.275 1.00 81.88 73 VAL A O 1
ATOM 582 N N . LEU A 1 74 ? -8.658 5.255 0.587 1.00 88.44 74 LEU A N 1
ATOM 583 C CA . LEU A 1 74 ? -7.619 6.137 0.051 1.00 88.44 74 LEU A CA 1
ATOM 584 C C . LEU A 1 74 ? -6.325 5.375 -0.261 1.00 88.44 74 LEU A C 1
ATOM 586 O O . LEU A 1 74 ? -5.722 5.611 -1.306 1.00 88.44 74 LEU A O 1
ATOM 590 N N . HIS A 1 75 ? -5.918 4.433 0.594 1.00 85.81 75 HIS A N 1
ATOM 591 C CA . HIS A 1 75 ? -4.777 3.560 0.318 1.00 85.81 75 HIS A CA 1
ATOM 592 C C . HIS A 1 75 ? -4.998 2.681 -0.913 1.00 85.81 75 HIS A C 1
ATOM 594 O O . HIS A 1 75 ? -4.102 2.591 -1.750 1.00 85.81 75 HIS A O 1
ATOM 600 N N . ALA A 1 76 ? -6.181 2.085 -1.069 1.00 83.44 76 ALA A N 1
ATOM 601 C CA . ALA A 1 76 ? -6.511 1.291 -2.250 1.00 83.44 76 ALA A CA 1
ATOM 602 C C . ALA A 1 76 ? -6.449 2.131 -3.536 1.00 83.44 76 ALA A C 1
ATOM 604 O O . ALA A 1 76 ? -5.860 1.698 -4.526 1.00 83.44 76 ALA A O 1
ATOM 605 N N . LEU A 1 77 ? -6.984 3.357 -3.507 1.00 90.56 77 LEU A N 1
ATOM 606 C CA . LEU A 1 77 ? -6.886 4.294 -4.628 1.00 90.56 77 LEU A CA 1
ATOM 607 C C . LEU A 1 77 ? -5.429 4.664 -4.935 1.00 90.56 77 LEU A C 1
ATOM 609 O O . LEU A 1 77 ? -5.020 4.619 -6.092 1.00 90.56 77 LEU A O 1
ATOM 613 N N . ALA A 1 78 ? -4.628 4.983 -3.915 1.00 93.06 78 ALA A N 1
ATOM 614 C CA . ALA A 1 78 ? -3.215 5.313 -4.090 1.00 93.06 78 ALA A CA 1
ATOM 615 C C . ALA A 1 78 ? -2.420 4.148 -4.707 1.00 93.06 78 ALA A C 1
ATOM 617 O O . ALA A 1 78 ? -1.642 4.363 -5.638 1.00 93.06 78 ALA A O 1
ATOM 618 N N . LEU A 1 79 ? -2.652 2.916 -4.240 1.00 88.62 79 LEU A N 1
ATOM 619 C CA . LEU A 1 79 ? -2.043 1.709 -4.805 1.00 88.62 79 LEU A CA 1
ATOM 620 C C . LEU A 1 79 ? -2.471 1.484 -6.257 1.00 88.62 79 LEU A C 1
ATOM 622 O O . LEU A 1 79 ? -1.627 1.181 -7.098 1.00 88.62 79 LEU A O 1
ATOM 626 N N . LEU A 1 80 ? -3.753 1.679 -6.572 1.00 91.44 80 LEU A N 1
ATOM 627 C CA . LEU A 1 80 ? -4.263 1.553 -7.935 1.00 91.44 80 LEU A CA 1
ATOM 628 C C . LEU A 1 80 ? -3.579 2.549 -8.883 1.00 91.44 80 LEU A C 1
ATOM 630 O O . LEU A 1 80 ? -3.067 2.146 -9.928 1.00 91.44 80 LEU A O 1
ATOM 634 N N . PHE A 1 81 ? -3.508 3.830 -8.506 1.00 95.56 81 PHE A N 1
ATOM 635 C CA . PHE A 1 81 ? -2.807 4.841 -9.303 1.00 95.56 81 PHE A CA 1
ATOM 636 C C . PHE A 1 81 ? -1.324 4.513 -9.462 1.00 95.56 81 PHE A C 1
ATOM 638 O O . PHE A 1 81 ? -0.786 4.624 -10.564 1.00 95.56 81 PHE A O 1
ATOM 645 N N . PHE A 1 82 ? -0.667 4.066 -8.392 1.00 91.88 82 PHE A N 1
ATOM 646 C CA . PHE A 1 82 ? 0.734 3.664 -8.441 1.00 91.88 82 PHE A CA 1
ATOM 647 C C . PHE A 1 82 ? 0.968 2.507 -9.423 1.00 91.88 82 PHE A C 1
ATOM 649 O O . PHE A 1 82 ? 1.893 2.576 -10.234 1.00 91.88 82 PHE A O 1
ATOM 656 N N . LEU A 1 83 ? 0.115 1.478 -9.406 1.00 93.50 83 LEU A N 1
ATOM 657 C CA . LEU A 1 83 ? 0.194 0.353 -10.341 1.00 93.50 83 LEU A CA 1
ATOM 658 C C . LEU A 1 83 ? -0.006 0.803 -11.789 1.00 93.50 83 LEU A C 1
ATOM 660 O O . LEU A 1 83 ? 0.783 0.428 -12.653 1.00 93.50 83 LEU A O 1
ATOM 664 N N . VAL A 1 84 ? -1.003 1.650 -12.056 1.00 95.88 84 VAL A N 1
ATOM 665 C CA . VAL A 1 84 ? -1.247 2.199 -13.400 1.00 95.88 84 VAL A CA 1
ATOM 666 C C . VAL A 1 84 ? -0.034 2.990 -13.896 1.00 95.88 84 VAL A C 1
ATOM 668 O O . VAL A 1 84 ? 0.437 2.760 -15.008 1.00 95.88 84 VAL A O 1
ATOM 671 N N . LEU A 1 85 ? 0.527 3.875 -13.068 1.00 94.56 85 LEU A N 1
ATOM 672 C CA . LEU A 1 85 ? 1.720 4.652 -13.421 1.00 94.56 85 LEU A CA 1
ATOM 673 C C . LEU A 1 85 ? 2.947 3.758 -13.642 1.00 94.56 85 LEU A C 1
ATOM 675 O O . LEU A 1 85 ? 3.704 3.975 -14.591 1.00 94.56 85 LEU A O 1
ATOM 679 N N . SER A 1 86 ? 3.132 2.740 -12.800 1.00 94.62 86 SER A N 1
ATOM 680 C CA . SER A 1 86 ? 4.205 1.753 -12.936 1.00 94.62 86 SER A CA 1
ATOM 681 C C . SER A 1 86 ? 4.090 0.972 -14.250 1.00 94.62 86 SER A C 1
ATOM 683 O O . SER A 1 86 ? 5.067 0.858 -14.994 1.00 94.62 86 SER A O 1
ATOM 685 N N . LEU A 1 87 ? 2.885 0.512 -14.594 1.00 94.75 87 LEU A N 1
ATOM 686 C CA . LEU A 1 87 ? 2.609 -0.184 -15.851 1.00 94.75 87 LEU A CA 1
ATOM 687 C C . LEU A 1 87 ? 2.839 0.718 -17.063 1.00 94.75 87 LEU A C 1
ATOM 689 O O . LEU A 1 87 ? 3.522 0.310 -17.993 1.00 94.75 87 LEU A O 1
ATOM 693 N N . ILE A 1 88 ? 2.342 1.957 -17.048 1.00 93.44 88 ILE A N 1
ATOM 694 C CA . ILE A 1 88 ? 2.572 2.909 -18.146 1.00 93.44 88 ILE A CA 1
ATOM 695 C C . ILE A 1 88 ? 4.069 3.175 -18.315 1.00 93.44 88 ILE A C 1
ATOM 697 O O . ILE A 1 88 ? 4.573 3.190 -19.436 1.00 93.44 88 ILE A O 1
ATOM 701 N N . SER A 1 89 ? 4.791 3.384 -17.214 1.00 92.00 89 SER A N 1
ATOM 702 C CA . SER A 1 89 ? 6.231 3.640 -17.237 1.00 92.00 89 SER A CA 1
ATOM 703 C C . SER A 1 89 ? 6.998 2.465 -17.839 1.00 92.00 89 SER A C 1
ATOM 705 O O . SER A 1 89 ? 7.752 2.638 -18.797 1.00 92.00 89 SER A O 1
ATO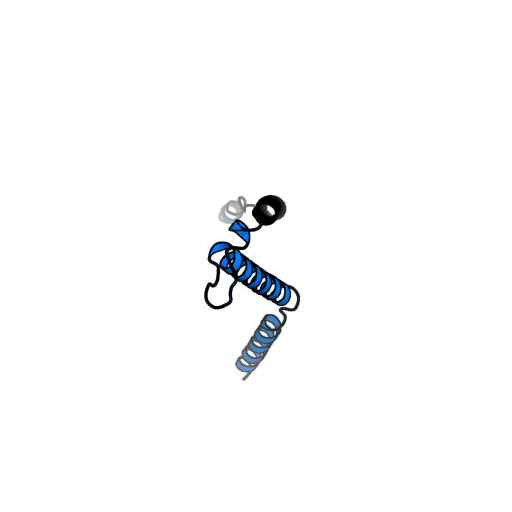M 707 N N . THR A 1 90 ? 6.749 1.257 -17.332 1.00 92.44 90 THR A N 1
ATOM 708 C CA . THR A 1 90 ? 7.404 0.045 -17.829 1.00 92.44 90 THR A CA 1
ATOM 709 C C . T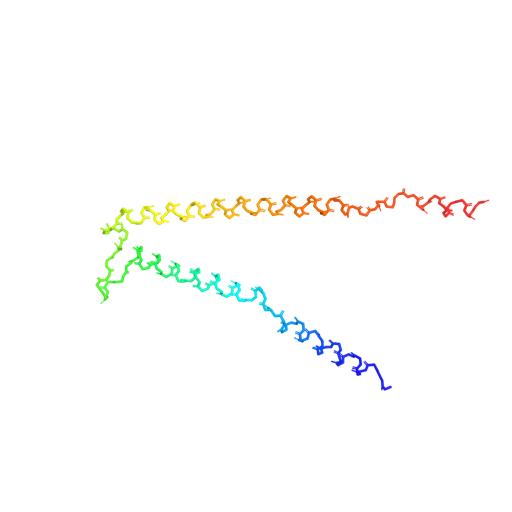HR A 1 90 ? 7.017 -0.236 -19.278 1.00 92.44 90 THR A C 1
ATOM 711 O O . THR A 1 90 ? 7.903 -0.448 -20.096 1.00 92.44 90 THR A O 1
ATOM 714 N N . TYR A 1 91 ? 5.739 -0.123 -19.647 1.00 91.44 91 TYR A N 1
ATOM 715 C CA . TYR A 1 91 ? 5.271 -0.273 -21.027 1.00 91.44 91 TYR A CA 1
ATOM 716 C C . TYR A 1 91 ? 5.938 0.721 -21.981 1.00 91.44 91 TYR A C 1
ATOM 718 O O . TYR A 1 91 ? 6.397 0.333 -23.052 1.00 91.44 91 TYR A O 1
ATOM 726 N N . ARG A 1 92 ? 6.055 1.998 -21.592 1.00 87.75 92 ARG A N 1
ATOM 727 C CA . ARG A 1 92 ? 6.779 3.002 -22.386 1.00 87.75 92 ARG A CA 1
ATOM 728 C C . ARG A 1 92 ? 8.244 2.629 -22.558 1.00 87.75 92 ARG A C 1
ATOM 730 O O . ARG A 1 92 ? 8.760 2.769 -23.660 1.00 87.75 92 ARG A O 1
ATOM 737 N N . VAL A 1 93 ? 8.908 2.173 -21.498 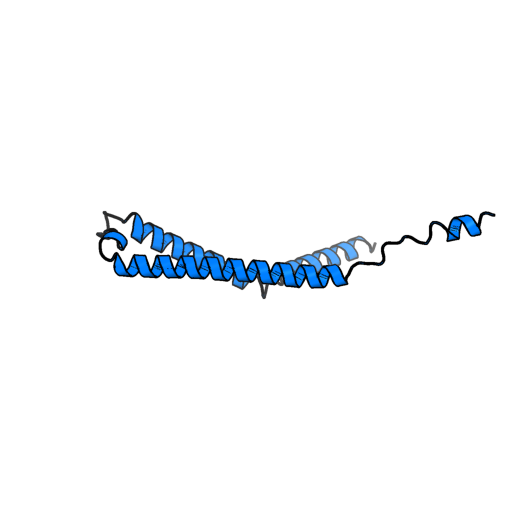1.00 87.31 93 VAL A N 1
ATOM 738 C CA . VAL A 1 93 ? 10.303 1.718 -21.572 1.00 87.31 93 VAL A CA 1
ATOM 739 C C . VAL A 1 93 ? 10.415 0.522 -22.517 1.00 87.31 93 VAL A C 1
ATOM 741 O O . VAL A 1 93 ? 11.197 0.576 -23.459 1.00 87.31 93 VAL A O 1
ATOM 744 N N . PHE A 1 94 ? 9.585 -0.506 -22.351 1.00 78.94 94 PHE A N 1
ATOM 745 C CA . PHE A 1 94 ? 9.609 -1.702 -23.194 1.00 78.94 94 PHE A CA 1
ATOM 746 C C . PHE A 1 94 ? 9.237 -1.423 -24.655 1.00 78.94 94 PHE A C 1
ATOM 748 O O . PHE A 1 94 ? 9.867 -1.970 -25.550 1.00 78.94 94 PHE A O 1
ATOM 755 N N . SER A 1 95 ? 8.294 -0.519 -24.924 1.00 77.56 95 SER A N 1
ATOM 756 C CA . SER A 1 95 ? 7.953 -0.094 -26.288 1.00 77.56 95 SER A CA 1
ATOM 757 C C . SER A 1 95 ? 9.109 0.630 -26.988 1.00 77.56 95 SER A C 1
ATOM 759 O O . SER A 1 95 ? 9.221 0.557 -28.208 1.00 77.56 95 SER A O 1
ATOM 761 N N . ARG A 1 96 ? 9.999 1.303 -26.247 1.00 69.12 96 ARG A N 1
ATOM 762 C CA . ARG A 1 96 ? 11.237 1.870 -26.817 1.00 69.12 96 ARG A CA 1
ATOM 763 C C . ARG A 1 96 ? 12.305 0.811 -27.082 1.00 69.12 96 ARG A C 1
ATOM 765 O O . ARG A 1 96 ? 13.180 1.050 -27.902 1.00 69.12 96 ARG A O 1
ATOM 772 N N . TYR A 1 97 ? 12.198 -0.348 -26.438 1.00 64.81 97 TYR A N 1
ATOM 773 C CA . TYR A 1 97 ? 12.966 -1.558 -26.723 1.00 64.81 97 TYR A CA 1
ATOM 774 C C . TYR A 1 97 ? 12.242 -2.461 -27.734 1.00 64.81 97 TYR A C 1
ATOM 776 O O . TYR A 1 97 ? 12.289 -3.679 -27.610 1.00 64.81 97 TYR A O 1
ATOM 784 N N . GLN A 1 98 ? 11.556 -1.898 -28.733 1.00 60.66 98 GLN A N 1
ATOM 785 C CA . GLN A 1 98 ? 11.130 -2.676 -29.894 1.00 60.66 98 GLN A CA 1
ATOM 786 C C . GLN A 1 98 ? 12.414 -3.073 -30.652 1.00 60.66 98 GLN A C 1
ATOM 788 O O . GLN A 1 98 ? 13.052 -2.185 -31.225 1.00 60.66 98 GLN A O 1
ATOM 793 N N . PRO A 1 99 ? 12.869 -4.348 -30.626 1.00 59.53 99 PRO A N 1
ATOM 794 C CA . PRO A 1 99 ? 13.923 -4.766 -31.540 1.00 59.53 99 PRO A CA 1
ATOM 795 C C . PRO A 1 99 ? 13.406 -4.514 -32.961 1.00 59.53 99 PRO A C 1
ATOM 797 O O . PRO A 1 99 ? 12.193 -4.634 -33.180 1.00 59.53 99 PRO A O 1
ATOM 800 N N . PRO A 1 100 ? 14.267 -4.128 -33.918 1.00 58.00 100 PRO A N 1
ATOM 801 C CA . PRO A 1 100 ? 13.833 -3.998 -35.298 1.00 58.00 100 PRO A CA 1
ATOM 802 C C . PRO A 1 100 ? 13.133 -5.303 -35.679 1.00 58.00 100 PRO A C 1
ATOM 804 O O . PRO A 1 100 ? 13.719 -6.381 -35.592 1.00 58.00 100 PRO A O 1
ATOM 807 N N . TYR A 1 101 ? 11.844 -5.208 -36.013 1.00 58.31 101 TYR A N 1
ATOM 808 C CA . TYR A 1 101 ? 11.148 -6.264 -36.728 1.00 58.31 101 TYR A CA 1
ATOM 809 C C . TYR A 1 101 ? 12.008 -6.527 -37.958 1.00 58.31 101 TYR A C 1
ATOM 811 O O . TYR A 1 101 ? 12.150 -5.652 -38.811 1.00 58.31 101 TYR A O 1
ATOM 819 N N . VAL A 1 102 ? 12.666 -7.684 -37.978 1.00 56.59 102 VAL A N 1
ATOM 820 C CA . VAL A 1 102 ? 13.398 -8.196 -39.132 1.00 56.59 102 VAL A CA 1
ATOM 821 C C . VAL A 1 102 ? 12.383 -8.474 -40.239 1.00 56.59 102 VAL A C 1
ATOM 823 O O . VAL A 1 102 ? 12.004 -9.608 -40.490 1.00 56.59 102 VAL A O 1
ATOM 826 N N . ALA A 1 103 ? 11.910 -7.418 -40.893 1.00 58.50 103 ALA A N 1
ATOM 827 C CA . ALA A 1 103 ? 11.547 -7.474 -42.295 1.00 58.50 103 ALA A CA 1
ATOM 828 C C . ALA A 1 103 ? 12.653 -6.811 -43.080 1.00 58.50 103 ALA A C 1
ATOM 830 O O . ALA A 1 103 ? 12.566 -5.623 -43.381 1.00 58.50 103 ALA A O 1
ATOM 831 N N . SER A 1 104 ? 13.676 -7.587 -43.421 1.00 55.44 104 SER A N 1
ATOM 832 C CA . SER A 1 104 ? 14.463 -7.255 -44.609 1.00 55.44 104 SER A CA 1
ATOM 833 C C . SER A 1 104 ? 15.423 -8.331 -45.103 1.00 55.44 104 SER A C 1
ATOM 835 O O . SER A 1 104 ? 15.865 -8.177 -46.233 1.00 55.44 104 SER A O 1
ATOM 837 N N . GLU A 1 105 ? 15.738 -9.416 -44.389 1.00 57.78 105 GLU A N 1
ATOM 838 C CA . GLU A 1 105 ? 16.769 -10.352 -44.896 1.00 57.78 105 GLU A CA 1
ATOM 839 C C . GLU A 1 105 ? 16.270 -11.661 -45.522 1.00 57.78 105 GLU A C 1
ATOM 841 O O . GLU A 1 105 ? 17.082 -12.474 -45.937 1.00 57.78 105 GLU A O 1
ATOM 846 N N . ASP A 1 106 ? 14.969 -11.795 -45.797 1.00 55.44 106 ASP A N 1
ATOM 847 C CA . ASP A 1 106 ? 14.485 -12.783 -46.786 1.00 55.44 106 ASP A CA 1
ATOM 848 C C . ASP A 1 106 ? 14.724 -12.318 -48.247 1.00 55.44 106 ASP A C 1
ATOM 850 O O . ASP A 1 106 ? 14.460 -13.045 -49.208 1.00 55.44 106 ASP A O 1
ATOM 854 N N . MET A 1 107 ? 15.213 -11.085 -48.448 1.00 57.22 107 MET A N 1
ATOM 855 C CA . MET A 1 107 ? 15.552 -10.530 -49.769 1.00 57.22 107 MET A CA 1
ATOM 856 C C . MET A 1 107 ? 17.041 -10.662 -50.123 1.00 57.22 107 MET A C 1
ATOM 858 O O . MET A 1 107 ? 17.364 -10.742 -51.309 1.00 57.22 107 MET A O 1
ATOM 862 N N . GLU A 1 108 ? 17.939 -10.726 -49.134 1.00 63.66 108 GLU A N 1
ATOM 863 C CA . GLU A 1 108 ? 19.384 -10.894 -49.365 1.00 63.66 108 GLU A CA 1
ATOM 864 C C . GLU A 1 108 ? 19.689 -12.337 -49.818 1.00 63.66 108 GLU A C 1
ATOM 866 O O . GLU A 1 108 ? 20.398 -12.541 -50.804 1.00 63.66 108 GLU A O 1
ATOM 871 N N . GLU A 1 109 ? 19.039 -13.343 -49.215 1.00 61.22 109 GLU A N 1
ATOM 872 C CA . GLU A 1 109 ? 19.180 -14.755 -49.617 1.00 61.22 109 GLU A CA 1
ATOM 873 C C . GLU A 1 109 ? 18.656 -15.020 -51.045 1.00 61.22 109 GLU A C 1
ATOM 875 O O . GLU A 1 109 ? 19.230 -15.810 -51.798 1.00 61.22 109 GLU A O 1
ATOM 880 N N . ARG A 1 110 ? 17.617 -14.294 -51.487 1.00 60.03 110 ARG A N 1
ATOM 881 C CA . ARG A 1 110 ? 17.093 -14.388 -52.864 1.00 60.03 110 ARG A CA 1
ATOM 882 C C . ARG A 1 110 ? 18.017 -13.742 -53.903 1.00 60.03 110 ARG A C 1
ATOM 884 O O . ARG A 1 110 ? 17.977 -14.151 -55.060 1.00 60.03 110 ARG A O 1
ATOM 891 N N . ARG A 1 111 ? 18.840 -12.757 -53.519 1.00 66.69 111 ARG A N 1
ATOM 892 C CA . ARG A 1 111 ? 19.826 -12.128 -54.418 1.00 66.69 111 ARG A CA 1
ATOM 893 C C . ARG A 1 111 ? 21.104 -12.963 -54.557 1.00 66.69 111 ARG A C 1
ATOM 895 O O . ARG A 1 111 ? 21.794 -12.836 -55.554 1.00 66.69 111 ARG A O 1
ATOM 902 N N . ILE A 1 112 ? 21.425 -13.796 -53.569 1.00 70.12 112 ILE A N 1
ATOM 903 C CA . ILE A 1 112 ? 22.620 -14.657 -53.595 1.00 70.12 112 ILE A CA 1
ATOM 904 C C . ILE A 1 112 ? 22.375 -15.942 -54.411 1.00 70.12 112 ILE A C 1
ATOM 906 O O . ILE A 1 112 ? 23.314 -16.505 -54.969 1.00 70.12 112 ILE A O 1
ATOM 910 N N . ASN A 1 113 ? 21.119 -16.385 -54.527 1.00 62.09 113 ASN A N 1
ATOM 911 C CA . ASN A 1 113 ? 20.730 -17.606 -55.244 1.00 62.09 113 ASN A CA 1
ATOM 912 C C . ASN A 1 113 ? 20.294 -17.387 -56.713 1.00 62.09 113 ASN A C 1
ATOM 914 O O . ASN A 1 113 ? 19.697 -18.291 -57.304 1.00 62.09 113 ASN A O 1
ATOM 918 N N . HIS A 1 114 ? 20.568 -16.221 -57.309 1.00 49.59 114 HIS A N 1
ATOM 919 C CA . HIS A 1 114 ? 20.323 -15.920 -58.728 1.00 49.59 114 HIS A CA 1
ATOM 920 C C . HIS A 1 114 ? 21.493 -15.121 -59.314 1.00 49.59 114 HIS A C 1
ATOM 922 O O . HIS A 1 114 ? 21.742 -15.255 -60.535 1.00 49.59 114 HIS A O 1
#

pLDDT: mean 72.25, std 13.49, range [44.5, 95.88]

Sequence (114 aa):
MGDRDKQAGQQQLWKDRLHQPHRTRVVAYLMVTSAAAVIEILYLAYNGDKDVSWSEACSSYGRFCSRVKVALVLHALALLFFLVLSLISTYRVFSRYQPPYVASEDMEERRINH

InterPro domains:
  IPR006459 Casparian strip membrane protein [TIGR01569] (26-92)
  IPR006702 Casparian strip membrane protein domain [PF04535] (26-81)

Organism: Nelumbo nucifera (NCBI:txid4432)

Radius of gyration: 28.0 Å; chains: 1; bounding box: 57×43×86 Å

Secondary structure (DSSP, 8-state):
--HHHHHHHHHHHHHHHHT--TTHHHHHHHHHHHHHHHHHHHHHHHH-BTTTTB--HHHH-HHHHHHHHHHHHHHHHHHHHHHHHHHHHHHHHHHHT------STTTHHHHHT-

Foldseek 3Di:
DPPVVVVVVVVVVVVVVVVPCPPVVVVVVVVVVVVVVVVVVQCCLCVNDVVVPRDNVCVVPVVVVVVVVVVVVVVVVVVVVVVVVVCVVVVVVVVVVPDPPPPPPVVVVVVVVD